Protein AF-A0A1S7UMM2-F1 (afdb_monomer)

Structure (mmCIF, N/CA/C/O backbone):
data_AF-A0A1S7UMM2-F1
#
_entry.id   AF-A0A1S7UMM2-F1
#
loop_
_atom_site.group_PDB
_atom_site.id
_atom_site.type_symbol
_atom_site.label_atom_id
_atom_site.label_alt_id
_atom_site.label_comp_id
_atom_site.label_asym_id
_atom_site.label_entity_id
_atom_site.label_seq_id
_atom_site.pdbx_PDB_ins_code
_atom_site.Cartn_x
_atom_site.Cartn_y
_atom_site.Cartn_z
_atom_site.occupancy
_atom_site.B_iso_or_equiv
_atom_site.auth_seq_id
_atom_site.auth_comp_id
_atom_site.auth_asym_id
_atom_site.auth_atom_id
_atom_site.pdbx_PDB_model_num
ATOM 1 N N . MET A 1 1 ? 24.041 11.720 -29.191 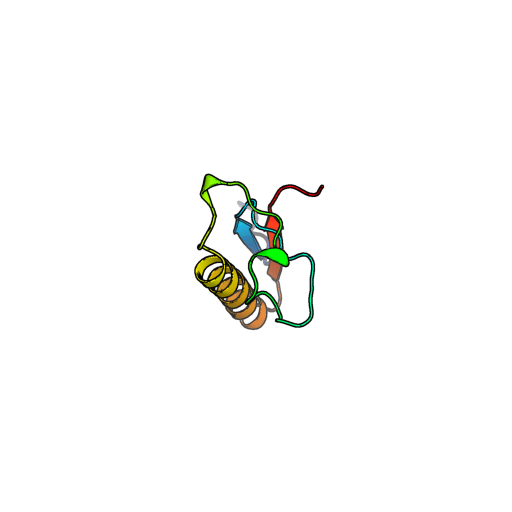1.00 54.91 1 MET A N 1
ATOM 2 C CA . MET A 1 1 ? 23.014 10.679 -28.976 1.00 54.91 1 MET A CA 1
ATOM 3 C C . MET A 1 1 ? 22.463 10.902 -27.579 1.00 54.91 1 MET A C 1
ATOM 5 O O . MET A 1 1 ? 23.294 11.115 -26.701 1.00 54.91 1 MET A O 1
ATOM 9 N N . PRO A 1 2 ? 21.139 10.979 -27.362 1.00 69.12 2 PRO A N 1
ATOM 10 C CA . PRO A 1 2 ? 20.617 11.019 -26.000 1.00 69.12 2 PRO A CA 1
ATOM 11 C C . PRO A 1 2 ? 21.017 9.724 -25.283 1.00 69.12 2 PRO A C 1
ATOM 13 O O . PRO A 1 2 ? 21.115 8.676 -25.922 1.00 69.12 2 PRO A O 1
ATOM 16 N N . ALA A 1 3 ? 21.317 9.817 -23.990 1.00 71.69 3 ALA A N 1
ATOM 17 C CA . ALA A 1 3 ? 21.539 8.634 -23.168 1.00 71.69 3 ALA A CA 1
ATOM 18 C C . ALA A 1 3 ? 20.250 7.799 -23.143 1.00 71.69 3 ALA A C 1
ATOM 20 O O . ALA A 1 3 ? 19.159 8.373 -23.080 1.00 71.69 3 ALA A O 1
ATOM 21 N N . GLU A 1 4 ? 20.371 6.472 -23.214 1.00 71.50 4 GLU A N 1
ATOM 22 C CA . GLU A 1 4 ? 19.224 5.603 -22.956 1.00 71.50 4 GLU A CA 1
ATOM 23 C C . GLU A 1 4 ? 18.696 5.855 -21.536 1.00 71.50 4 GLU A C 1
ATOM 25 O O . GLU A 1 4 ? 19.484 6.193 -20.641 1.00 71.50 4 GLU A O 1
ATOM 30 N N . PRO A 1 5 ? 17.373 5.742 -21.320 1.00 69.25 5 PRO A N 1
ATOM 31 C CA . PR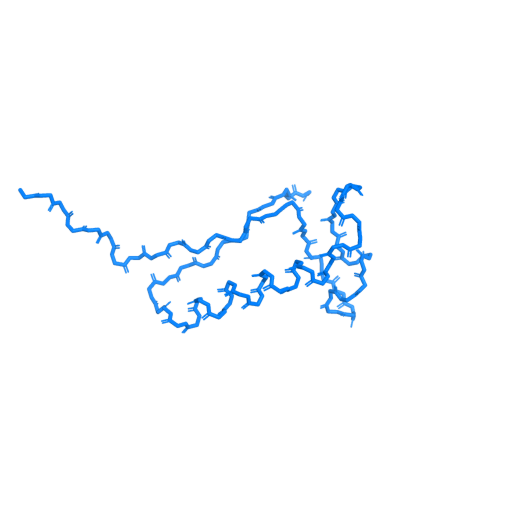O A 1 5 ? 16.814 5.843 -19.984 1.00 69.25 5 PRO A CA 1
ATOM 32 C C . PRO A 1 5 ? 17.504 4.832 -19.060 1.00 69.25 5 PRO A C 1
ATOM 34 O O . PRO A 1 5 ? 17.847 3.737 -19.509 1.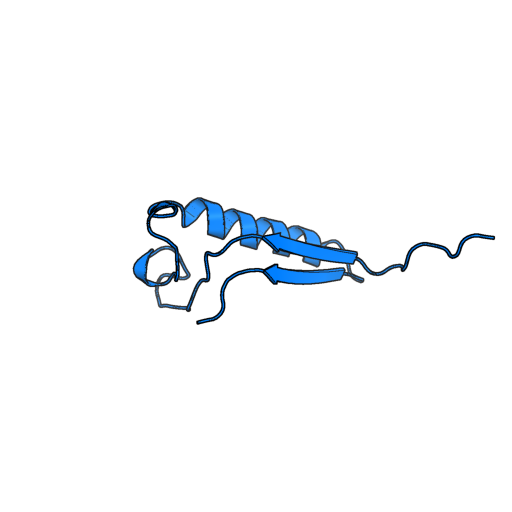00 69.25 5 PRO A O 1
ATOM 37 N N . PRO A 1 6 ? 17.716 5.171 -17.779 1.00 69.88 6 PRO A N 1
ATOM 38 C CA . PRO A 1 6 ? 18.221 4.206 -16.821 1.00 69.88 6 PRO A CA 1
ATOM 39 C C . PRO A 1 6 ? 17.311 2.980 -16.807 1.00 69.88 6 PRO A C 1
ATOM 41 O O . PRO A 1 6 ? 16.097 3.123 -16.695 1.00 69.88 6 PRO A O 1
ATOM 44 N N . ASP A 1 7 ? 17.906 1.792 -16.841 1.00 80.75 7 ASP A N 1
ATOM 45 C CA . ASP A 1 7 ? 17.200 0.504 -16.776 1.00 80.75 7 ASP A CA 1
ATOM 46 C C . ASP A 1 7 ? 16.662 0.203 -15.357 1.00 80.75 7 ASP A C 1
ATOM 48 O O . ASP A 1 7 ? 16.532 -0.950 -14.966 1.00 80.75 7 ASP A O 1
ATOM 52 N N . HIS A 1 8 ? 16.424 1.254 -14.558 1.00 90.25 8 HIS A N 1
ATOM 53 C CA . HIS A 1 8 ? 15.963 1.203 -13.174 1.00 90.25 8 HIS A CA 1
ATOM 54 C C . HIS A 1 8 ? 14.655 1.977 -13.022 1.00 90.25 8 HIS A C 1
ATOM 56 O O . HIS A 1 8 ? 14.602 3.178 -13.308 1.00 90.25 8 HIS A O 1
ATOM 62 N N . HIS A 1 9 ? 13.622 1.321 -12.497 1.00 93.56 9 HIS A N 1
ATOM 63 C CA . HIS A 1 9 ? 12.311 1.934 -12.301 1.00 93.56 9 HIS A CA 1
ATOM 64 C C . HIS A 1 9 ? 12.046 2.260 -10.829 1.00 93.56 9 HIS A C 1
ATOM 66 O O . HIS A 1 9 ? 12.306 1.465 -9.925 1.00 93.56 9 HIS A O 1
ATOM 72 N N . LEU A 1 10 ? 11.478 3.438 -10.582 1.00 94.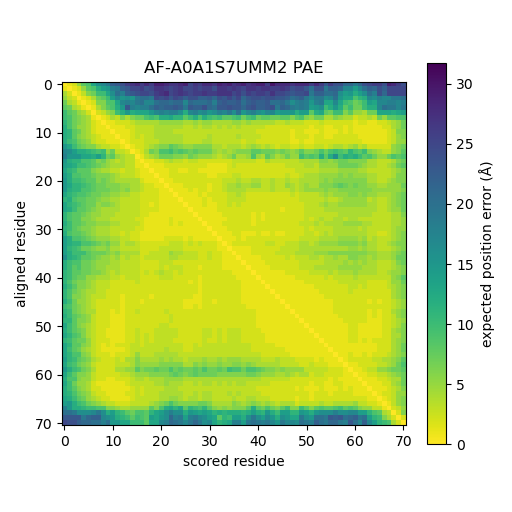56 10 LEU A N 1
ATOM 73 C CA . LEU A 1 10 ? 10.949 3.808 -9.273 1.00 94.56 10 LEU A CA 1
ATOM 74 C C . LEU A 1 10 ? 9.431 3.616 -9.274 1.00 94.56 10 LEU A C 1
ATOM 76 O O . LEU A 1 10 ? 8.715 4.291 -10.013 1.00 94.56 10 LEU A O 1
ATOM 80 N N . ILE A 1 11 ? 8.942 2.731 -8.411 1.00 95.31 11 ILE A N 1
ATOM 81 C CA . ILE A 1 11 ? 7.516 2.527 -8.157 1.00 95.31 11 ILE A CA 1
ATOM 82 C C . ILE A 1 11 ? 7.160 3.350 -6.923 1.00 95.31 11 ILE A C 1
ATOM 84 O O . ILE A 1 11 ? 7.699 3.108 -5.843 1.00 95.31 11 ILE A O 1
ATOM 88 N N . VAL A 1 12 ? 6.250 4.313 -7.061 1.00 94.31 12 VAL A N 1
ATOM 89 C CA . VAL A 1 12 ? 5.834 5.171 -5.944 1.00 94.31 12 VAL A CA 1
ATOM 90 C C . VAL A 1 12 ? 4.395 4.864 -5.558 1.00 94.31 12 VAL A C 1
ATOM 92 O O . VAL A 1 12 ? 3.479 5.034 -6.360 1.00 94.31 12 VAL A O 1
ATOM 95 N N . VAL A 1 13 ? 4.194 4.439 -4.311 1.00 92.94 13 VAL A N 1
ATOM 96 C CA . VAL A 1 13 ? 2.870 4.377 -3.685 1.00 92.94 13 VAL A CA 1
ATOM 97 C C . VAL A 1 13 ? 2.676 5.657 -2.877 1.00 92.94 13 VAL A C 1
ATOM 99 O O . VAL A 1 13 ? 3.246 5.825 -1.797 1.00 92.94 13 VAL A O 1
ATOM 102 N N . CYS A 1 14 ? 1.884 6.572 -3.431 1.00 88.06 14 CYS A N 1
ATOM 103 C CA . CYS A 1 14 ? 1.589 7.869 -2.831 1.00 88.06 14 CYS A CA 1
ATOM 104 C C . CYS A 1 14 ? 0.444 7.759 -1.819 1.00 88.06 14 CYS A C 1
ATOM 106 O O . CYS A 1 14 ? -0.644 7.344 -2.209 1.00 88.06 14 CYS A O 1
ATOM 108 N N . CYS A 1 15 ? 0.640 8.164 -0.558 1.00 83.25 15 CYS A N 1
ATOM 109 C CA . CYS A 1 15 ? -0.437 8.477 0.392 1.00 83.25 15 CYS A CA 1
ATOM 110 C C . CYS A 1 15 ? 0.139 8.978 1.727 1.00 83.25 15 CYS A C 1
ATOM 112 O O . CYS A 1 15 ? 1.183 8.513 2.162 1.00 83.25 15 CYS A O 1
ATOM 114 N N . HIS A 1 16 ? -0.584 9.827 2.459 1.00 80.25 16 HIS A N 1
ATOM 115 C CA . HIS A 1 16 ? -0.232 10.139 3.853 1.00 80.25 16 HIS A CA 1
ATOM 116 C C . HIS A 1 16 ? -0.520 8.988 4.832 1.00 80.25 16 HIS A C 1
ATOM 118 O O . HIS A 1 16 ? -0.079 9.056 5.974 1.00 80.25 16 HIS A O 1
ATOM 124 N N . ALA A 1 17 ? -1.232 7.946 4.389 1.00 87.94 17 ALA A N 1
ATOM 125 C CA . ALA A 1 17 ? -1.579 6.796 5.208 1.00 87.94 17 ALA A CA 1
ATOM 126 C C . ALA A 1 17 ? -0.381 5.868 5.423 1.00 87.94 17 ALA A C 1
ATOM 128 O O . ALA A 1 17 ? 0.180 5.343 4.459 1.00 87.94 17 ALA A O 1
ATOM 129 N N . ILE A 1 18 ? -0.026 5.626 6.683 1.00 89.38 18 ILE A N 1
ATOM 130 C CA . ILE A 1 18 ? 1.078 4.740 7.057 1.00 89.38 18 ILE A CA 1
ATOM 131 C C . ILE A 1 18 ? 0.562 3.659 7.989 1.00 89.38 18 ILE A C 1
ATOM 133 O O . ILE A 1 18 ? 0.081 3.953 9.079 1.00 89.38 18 ILE A O 1
ATOM 137 N N . TRP A 1 19 ? 0.716 2.401 7.585 1.00 91.06 19 TRP A N 1
ATOM 138 C CA . TRP A 1 19 ? 0.486 1.279 8.484 1.00 91.06 19 TRP A CA 1
ATOM 139 C C . TRP A 1 19 ? 1.638 1.178 9.488 1.00 91.06 19 TRP A C 1
ATOM 141 O O . TRP A 1 19 ? 2.797 1.023 9.104 1.00 91.06 19 TRP A O 1
ATOM 151 N N . GLN A 1 20 ? 1.317 1.265 10.775 1.00 91.25 20 GLN A N 1
ATOM 152 C CA . GLN A 1 20 ? 2.276 1.246 11.882 1.00 91.25 20 GLN A CA 1
ATOM 153 C C . GLN A 1 20 ? 2.557 -0.172 12.407 1.00 91.25 20 GLN A C 1
ATOM 155 O O . GLN A 1 20 ? 3.396 -0.355 13.290 1.00 91.25 20 GLN A O 1
ATOM 160 N N . GLY A 1 21 ? 1.897 -1.186 11.841 1.00 90.88 21 GLY A N 1
ATOM 161 C CA . GLY A 1 21 ? 1.970 -2.565 12.311 1.00 90.88 21 GLY A CA 1
ATOM 162 C C . GLY A 1 21 ? 0.877 -2.894 13.328 1.00 90.88 21 GLY A C 1
ATOM 163 O O . GLY A 1 21 ? 0.315 -2.020 13.980 1.00 90.88 21 GLY A O 1
ATOM 164 N N . GLY A 1 22 ? 0.577 -4.183 13.475 1.00 94.25 22 GLY A N 1
ATOM 165 C CA . GLY A 1 22 ? -0.381 -4.652 14.470 1.00 94.25 22 GLY A CA 1
ATOM 166 C C . GLY A 1 22 ? -0.929 -6.054 14.192 1.00 94.25 22 GLY A C 1
ATOM 167 O O . GLY A 1 22 ? -0.621 -6.667 13.160 1.00 94.25 22 GLY A O 1
ATO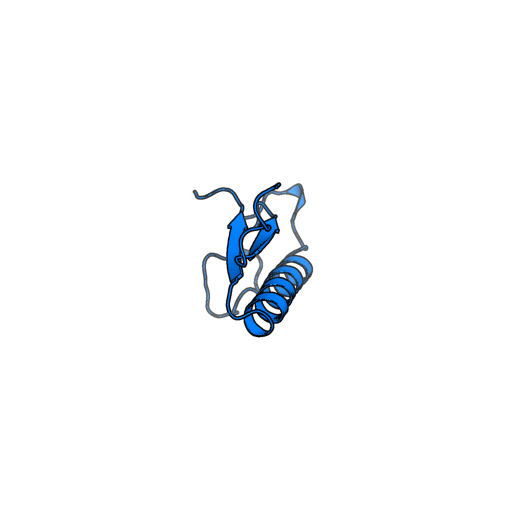M 168 N N . PRO A 1 23 ? -1.699 -6.611 15.142 1.00 96.25 23 PRO A N 1
ATOM 169 C CA . PRO A 1 23 ? -2.167 -7.995 15.096 1.00 96.25 23 PRO A CA 1
ATOM 170 C C . PRO A 1 23 ? -3.180 -8.259 13.975 1.00 96.25 23 PRO A C 1
ATOM 172 O O . PRO A 1 23 ? -3.311 -9.400 13.531 1.00 96.25 23 PRO A O 1
ATOM 175 N N . THR A 1 24 ? -3.876 -7.227 13.496 1.00 96.19 24 THR A N 1
ATOM 176 C CA . THR A 1 24 ? -4.881 -7.336 12.432 1.00 96.19 24 THR A CA 1
ATOM 177 C C . THR A 1 24 ? -4.300 -7.104 11.043 1.00 96.19 24 THR A C 1
ATOM 179 O O . THR A 1 24 ? -5.043 -7.157 10.072 1.00 96.19 24 THR A O 1
ATOM 182 N N . ARG A 1 25 ? -2.979 -6.918 10.908 1.00 93.12 25 ARG A N 1
ATOM 183 C CA . ARG A 1 25 ? -2.296 -6.813 9.605 1.00 93.12 25 ARG A CA 1
ATOM 184 C C . ARG A 1 25 ? -2.863 -5.701 8.712 1.00 93.12 25 ARG A C 1
ATOM 186 O O . ARG A 1 25 ? -2.983 -5.880 7.501 1.00 93.12 25 ARG A O 1
ATOM 193 N N . GLY A 1 26 ? -3.233 -4.580 9.321 1.00 93.19 26 GLY A N 1
ATOM 194 C CA . GLY A 1 26 ? -3.770 -3.401 8.654 1.00 93.19 26 GLY A CA 1
ATOM 195 C C . GLY A 1 26 ? -5.285 -3.410 8.458 1.00 93.19 26 GLY A C 1
ATOM 196 O O . GLY A 1 26 ? -5.808 -2.457 7.893 1.00 93.19 26 GLY A O 1
ATOM 197 N N . PHE A 1 27 ? -6.023 -4.430 8.907 1.00 94.62 27 PHE A N 1
ATOM 198 C CA . PHE A 1 27 ? -7.490 -4.414 8.795 1.00 94.62 27 PHE A CA 1
ATOM 199 C C . PHE A 1 27 ? -8.177 -3.539 9.856 1.00 94.62 27 PHE A C 1
ATOM 201 O O . PHE A 1 27 ? -9.294 -3.086 9.625 1.00 94.62 27 PHE A O 1
ATOM 208 N N . ASN A 1 28 ? -7.537 -3.297 11.002 1.00 95.88 28 ASN A N 1
ATOM 209 C CA . ASN A 1 28 ? -7.980 -2.302 11.976 1.00 95.88 28 ASN A CA 1
ATOM 210 C C . ASN A 1 28 ? -7.385 -0.932 11.622 1.00 95.88 28 ASN A C 1
ATOM 212 O O . ASN A 1 28 ? -6.170 -0.803 11.488 1.00 95.88 28 ASN A O 1
ATOM 216 N N . GLU A 1 29 ? -8.236 0.087 11.508 1.00 95.44 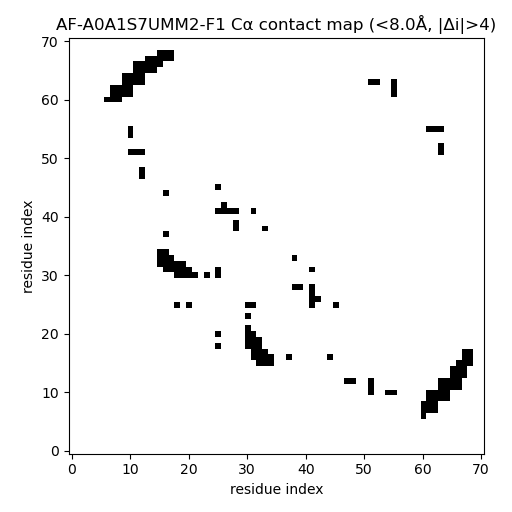29 GLU A N 1
ATOM 217 C CA . GLU A 1 29 ? -7.835 1.466 11.214 1.00 95.44 29 GLU A CA 1
ATOM 218 C C . GLU A 1 29 ? -6.957 2.090 12.297 1.00 95.44 29 GLU A C 1
ATOM 220 O O . GLU A 1 29 ? -6.085 2.891 11.982 1.00 95.44 29 GLU A O 1
ATOM 225 N N . GLU A 1 30 ? -7.077 1.632 13.542 1.00 95.31 30 GLU A N 1
ATOM 226 C CA . GLU A 1 30 ? -6.204 2.059 14.642 1.00 95.31 30 GLU A CA 1
ATOM 227 C C . GLU A 1 30 ? -4.730 1.661 14.438 1.00 95.31 30 GLU A C 1
ATOM 229 O O . GLU A 1 30 ? -3.852 2.189 15.113 1.00 95.31 30 GLU A O 1
ATOM 234 N N . GLU A 1 31 ? -4.433 0.739 13.514 1.00 95.50 31 GLU A N 1
ATOM 235 C CA . GLU A 1 31 ? -3.057 0.398 13.129 1.00 95.50 31 GLU A CA 1
ATOM 236 C C . GLU A 1 31 ? -2.467 1.370 12.096 1.00 95.50 31 GLU A C 1
ATOM 238 O O . GLU A 1 31 ? -1.336 1.169 11.644 1.00 95.50 31 GLU A O 1
ATOM 243 N N . TRP A 1 32 ? -3.217 2.388 11.666 1.00 92.94 32 TRP A N 1
ATOM 244 C CA . TRP A 1 32 ? -2.796 3.332 10.641 1.00 92.94 32 TRP A CA 1
ATOM 245 C C . TRP A 1 32 ? -2.692 4.750 11.188 1.00 92.94 32 TRP A C 1
ATOM 247 O O . TRP A 1 32 ? -3.586 5.261 11.855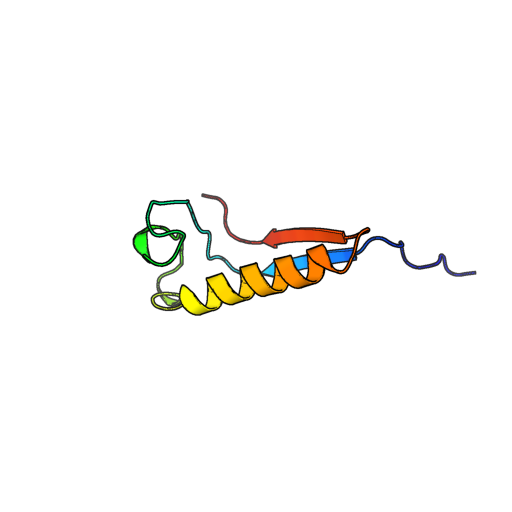 1.00 92.94 32 TRP A O 1
ATOM 257 N N . LEU A 1 33 ? -1.618 5.430 10.803 1.00 91.31 33 LEU A N 1
ATOM 258 C CA . LEU A 1 33 ? -1.538 6.878 10.868 1.00 91.31 33 LEU A CA 1
ATOM 259 C C . LEU A 1 33 ? -2.173 7.446 9.597 1.00 91.31 33 LEU A C 1
ATOM 261 O O . LEU A 1 33 ? -1.605 7.299 8.514 1.00 91.31 33 LEU A O 1
ATOM 265 N N . ILE A 1 34 ? -3.340 8.074 9.723 1.00 90.38 34 ILE A N 1
ATOM 266 C CA . ILE A 1 34 ? -4.084 8.699 8.621 1.00 90.38 34 ILE A CA 1
ATOM 267 C C . ILE A 1 34 ? -4.615 10.069 9.045 1.00 90.38 34 ILE A C 1
ATOM 269 O O . ILE A 1 34 ? -4.796 10.330 10.232 1.00 90.38 34 ILE A O 1
ATOM 273 N N . ALA A 1 35 ? -4.863 10.955 8.080 1.00 88.75 35 ALA A N 1
ATOM 274 C CA . ALA A 1 35 ? -5.567 12.206 8.347 1.00 88.75 35 ALA A CA 1
ATOM 275 C C . ALA A 1 35 ? -7.084 11.973 8.459 1.00 88.75 35 ALA A C 1
ATOM 277 O O . ALA A 1 35 ? -7.610 11.063 7.825 1.00 88.75 35 ALA A O 1
ATOM 278 N N . ASP A 1 36 ? -7.804 12.844 9.173 1.00 90.56 36 ASP A N 1
ATOM 279 C CA . ASP A 1 36 ? -9.250 12.689 9.425 1.00 90.56 36 ASP A CA 1
ATOM 280 C C . ASP A 1 36 ? -10.089 12.492 8.151 1.00 90.56 36 ASP A C 1
ATOM 282 O O . ASP A 1 36 ? -11.042 11.718 8.133 1.00 90.56 36 ASP A O 1
ATOM 286 N N . PHE A 1 37 ? -9.721 13.153 7.048 1.00 90.31 37 PHE A N 1
ATOM 287 C CA . PHE A 1 37 ? -10.433 13.031 5.769 1.00 90.31 37 PHE A CA 1
ATOM 288 C C . PHE A 1 37 ? -10.222 11.678 5.063 1.00 90.31 37 PHE A C 1
ATOM 290 O O . PHE A 1 37 ? -10.823 11.436 4.021 1.00 90.31 37 PHE A O 1
ATOM 297 N N . GLN A 1 38 ? -9.340 10.831 5.592 1.00 90.56 38 GLN A N 1
ATOM 298 C CA . GLN A 1 38 ? -8.986 9.514 5.063 1.00 90.56 38 GLN A CA 1
ATOM 299 C C . GLN A 1 38 ? -9.577 8.367 5.896 1.00 90.56 38 GLN A C 1
ATOM 301 O O . GLN A 1 38 ? -9.284 7.206 5.613 1.00 90.56 38 GLN A O 1
ATOM 306 N N . ALA A 1 39 ? -10.372 8.673 6.926 1.00 93.44 39 ALA A N 1
ATOM 307 C CA . ALA A 1 39 ? -11.031 7.666 7.751 1.00 93.44 39 ALA A CA 1
ATOM 308 C C . ALA A 1 39 ? -11.946 6.761 6.907 1.00 93.44 39 ALA A C 1
ATOM 310 O O . ALA A 1 39 ? -12.683 7.229 6.039 1.00 93.44 39 ALA A O 1
ATOM 311 N N . GLY A 1 40 ? -11.903 5.459 7.175 1.00 95.12 40 GLY A N 1
ATOM 312 C CA . GLY A 1 40 ? -12.609 4.408 6.445 1.00 95.12 40 GLY A CA 1
ATOM 313 C C . GLY A 1 40 ? -11.883 3.867 5.207 1.00 95.12 40 GLY A C 1
ATOM 314 O O . GLY A 1 40 ? -12.342 2.884 4.626 1.00 95.12 40 GLY A O 1
ATOM 315 N N . GLU A 1 41 ? -10.750 4.448 4.802 1.00 94.69 41 GLU A N 1
ATOM 316 C CA . GLU A 1 41 ? -10.085 4.125 3.527 1.00 94.69 41 GLU A CA 1
ATOM 317 C C . GLU A 1 41 ? -8.984 3.055 3.635 1.00 94.69 41 GLU A C 1
ATOM 319 O O . GLU A 1 41 ? -8.293 2.759 2.654 1.00 94.69 41 GLU A O 1
ATOM 324 N N . THR A 1 42 ? -8.816 2.410 4.794 1.00 94.38 42 THR A N 1
ATOM 325 C CA . THR A 1 42 ? -7.813 1.339 4.963 1.00 94.38 42 THR A CA 1
ATOM 326 C C . THR A 1 42 ? -7.899 0.206 3.935 1.00 94.38 42 THR A C 1
ATOM 328 O O . THR A 1 42 ? -6.834 -0.232 3.482 1.00 94.38 42 THR A O 1
ATOM 331 N N . PRO A 1 43 ? -9.082 -0.243 3.452 1.00 95.25 43 PRO A N 1
ATOM 332 C CA . PRO A 1 43 ? -9.137 -1.246 2.388 1.00 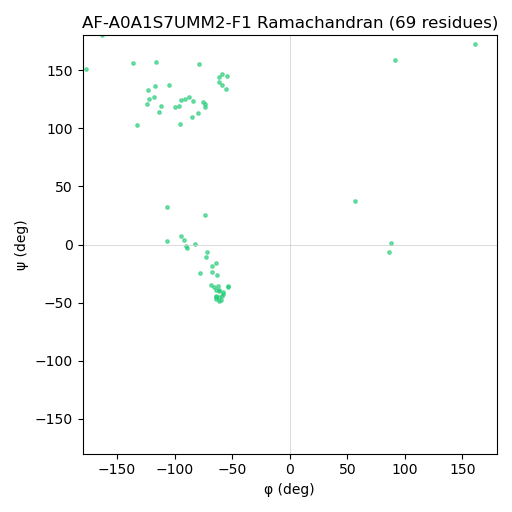95.25 43 PRO A CA 1
ATOM 333 C C . PRO A 1 43 ? -8.480 -0.754 1.091 1.00 95.25 43 PRO A C 1
ATOM 335 O O . PRO A 1 43 ? -7.759 -1.510 0.437 1.00 95.25 43 PRO A O 1
ATOM 338 N N . THR A 1 44 ? -8.672 0.522 0.750 1.00 94.69 44 THR A N 1
ATOM 339 C CA . THR A 1 44 ? -8.063 1.169 -0.419 1.00 94.69 44 THR A CA 1
ATOM 340 C C . THR A 1 44 ? -6.540 1.216 -0.277 1.00 94.69 44 THR A C 1
ATOM 342 O O . THR A 1 44 ? -5.814 0.848 -1.203 1.00 94.69 44 THR A O 1
ATOM 345 N N . PHE A 1 45 ? -6.029 1.592 0.900 1.00 93.56 45 PHE A N 1
ATOM 346 C CA . PHE A 1 45 ? -4.585 1.642 1.157 1.00 93.56 45 PHE A CA 1
ATOM 347 C C . PHE A 1 45 ? -3.925 0.263 1.085 1.00 93.56 45 PHE A C 1
ATOM 349 O O . PHE A 1 45 ? -2.850 0.127 0.498 1.00 93.56 45 PHE A O 1
ATOM 356 N N . ILE A 1 46 ? -4.587 -0.779 1.596 1.00 94.25 46 ILE A N 1
ATOM 357 C CA . ILE A 1 46 ? -4.125 -2.166 1.452 1.00 94.25 46 ILE A CA 1
ATOM 358 C C . ILE A 1 46 ? -4.007 -2.549 -0.029 1.00 94.25 46 ILE A C 1
ATOM 360 O O . ILE A 1 46 ? -3.011 -3.158 -0.431 1.00 94.25 46 ILE A O 1
ATOM 364 N N . GLU A 1 47 ? -4.990 -2.198 -0.862 1.00 95.81 47 GLU A N 1
ATOM 365 C CA . GLU A 1 47 ? -4.931 -2.506 -2.293 1.00 95.81 47 GLU A CA 1
ATOM 366 C C . GLU A 1 47 ? -3.838 -1.716 -3.026 1.00 95.81 47 GLU A C 1
ATOM 368 O O . GLU A 1 47 ? -3.174 -2.290 -3.893 1.00 95.81 47 GLU A O 1
ATOM 373 N N . HIS A 1 48 ? -3.553 -0.468 -2.638 1.00 94.62 48 HIS A N 1
ATOM 374 C CA . HIS A 1 48 ? -2.400 0.278 -3.160 1.00 94.62 48 HIS A CA 1
ATOM 375 C C . HIS A 1 48 ? -1.066 -0.409 -2.835 1.00 94.62 48 HIS A C 1
ATOM 377 O O . HIS A 1 48 ? -0.231 -0.582 -3.726 1.00 94.62 48 HIS A O 1
ATOM 383 N N . VAL A 1 49 ? -0.877 -0.866 -1.590 1.00 93.19 49 VAL A N 1
ATOM 384 C CA . VAL A 1 49 ? 0.322 -1.623 -1.184 1.00 93.19 49 VAL A CA 1
ATOM 385 C C . VAL A 1 49 ? 0.454 -2.902 -2.012 1.00 93.19 49 VAL A C 1
ATOM 387 O O . VAL A 1 49 ? 1.517 -3.179 -2.571 1.00 93.19 49 VAL A O 1
ATOM 390 N N . LYS A 1 50 ? -0.631 -3.676 -2.150 1.00 95.25 50 LYS A N 1
ATOM 391 C CA . LYS A 1 50 ? -0.633 -4.904 -2.960 1.00 95.25 50 LYS A CA 1
ATOM 392 C C . LYS A 1 50 ? -0.328 -4.622 -4.428 1.00 95.25 50 LYS A C 1
ATOM 394 O O . LYS A 1 50 ? 0.382 -5.407 -5.049 1.00 95.25 50 LYS A O 1
ATOM 399 N N . ALA A 1 51 ? -0.860 -3.541 -4.995 1.00 96.31 51 ALA A N 1
ATOM 400 C CA . ALA A 1 51 ? -0.569 -3.144 -6.367 1.00 96.31 51 ALA A CA 1
ATOM 401 C C . ALA A 1 51 ? 0.923 -2.834 -6.549 1.00 96.31 51 ALA A C 1
ATOM 403 O O . ALA A 1 51 ? 1.546 -3.418 -7.433 1.00 96.31 51 ALA A O 1
ATOM 404 N N . GLY A 1 52 ? 1.517 -2.023 -5.666 1.00 95.00 52 GLY A N 1
ATOM 405 C CA . GLY A 1 52 ? 2.953 -1.726 -5.694 1.00 95.00 52 GLY A CA 1
ATOM 406 C C . GLY A 1 52 ? 3.824 -2.981 -5.590 1.00 95.00 52 GLY A C 1
ATOM 407 O O . GLY A 1 52 ? 4.764 -3.145 -6.362 1.00 95.00 52 GLY A O 1
ATOM 408 N N . LEU A 1 53 ? 3.467 -3.918 -4.704 1.00 96.06 53 LEU A N 1
ATOM 409 C CA . LEU A 1 53 ? 4.177 -5.194 -4.558 1.00 96.06 53 LEU A CA 1
ATOM 410 C C . LEU A 1 53 ? 4.064 -6.100 -5.791 1.00 96.06 53 LEU A C 1
ATOM 412 O O . LEU A 1 53 ? 5.023 -6.794 -6.121 1.00 96.06 53 LEU A O 1
ATOM 416 N N . ARG A 1 54 ? 2.912 -6.114 -6.476 1.00 97.69 54 ARG A N 1
ATOM 417 C CA . ARG A 1 54 ? 2.751 -6.868 -7.732 1.00 97.69 54 ARG A CA 1
ATOM 418 C C . ARG A 1 54 ? 3.673 -6.312 -8.817 1.00 97.69 54 ARG A C 1
ATOM 420 O O . ARG A 1 54 ? 4.339 -7.102 -9.471 1.00 97.69 54 ARG A O 1
ATOM 427 N N . VAL A 1 55 ? 3.756 -4.985 -8.952 1.00 96.00 55 VAL A N 1
ATOM 428 C CA . VAL A 1 55 ? 4.664 -4.336 -9.916 1.00 96.00 55 VAL A CA 1
ATOM 429 C C . VAL A 1 55 ? 6.126 -4.622 -9.564 1.00 96.00 55 VAL A C 1
ATOM 431 O O . VAL A 1 55 ? 6.873 -5.058 -10.429 1.00 96.00 55 VAL A O 1
ATOM 434 N N . LEU A 1 56 ? 6.510 -4.474 -8.290 1.00 96.56 56 LEU A N 1
ATOM 435 C CA . LEU A 1 56 ? 7.872 -4.757 -7.815 1.00 96.56 56 LEU A CA 1
ATOM 436 C C . LEU A 1 56 ? 8.295 -6.205 -8.096 1.00 96.56 56 LEU A C 1
ATOM 438 O O . LEU A 1 56 ? 9.427 -6.463 -8.483 1.00 96.56 56 LEU A O 1
ATOM 442 N N . ARG A 1 57 ? 7.388 -7.169 -7.895 1.00 97.00 57 ARG A N 1
ATOM 443 C CA . ARG A 1 57 ? 7.658 -8.589 -8.164 1.00 97.00 57 ARG A CA 1
ATOM 444 C C . ARG A 1 57 ? 7.954 -8.850 -9.643 1.00 97.00 57 ARG A C 1
ATOM 446 O O . ARG A 1 57 ? 8.754 -9.732 -9.945 1.00 97.00 57 ARG A O 1
ATOM 453 N N . ASP A 1 58 ? 7.281 -8.131 -10.533 1.00 95.69 58 ASP A N 1
ATOM 454 C CA . ASP A 1 58 ? 7.335 -8.370 -11.975 1.00 95.69 58 ASP A CA 1
ATOM 455 C C . ASP A 1 58 ? 8.471 -7.575 -12.662 1.00 95.69 58 ASP A C 1
ATOM 457 O O . ASP A 1 58 ? 8.713 -7.772 -13.852 1.00 95.69 58 ASP A O 1
ATOM 461 N N . ASP A 1 59 ? 9.206 -6.737 -11.915 1.00 93.56 59 ASP A N 1
ATOM 462 C CA . ASP A 1 59 ? 10.339 -5.939 -12.398 1.00 93.56 59 ASP A CA 1
ATOM 463 C C . ASP A 1 59 ? 11.565 -6.043 -11.469 1.00 93.56 59 ASP A C 1
ATOM 465 O O . ASP A 1 59 ? 11.650 -5.397 -10.420 1.00 93.56 59 ASP A O 1
ATOM 469 N N . ALA A 1 60 ? 12.551 -6.839 -11.892 1.00 90.94 60 ALA A N 1
ATOM 470 C CA . ALA A 1 60 ? 13.771 -7.114 -11.132 1.00 90.94 60 ALA A CA 1
ATOM 471 C C . ALA A 1 60 ? 14.705 -5.900 -10.960 1.00 90.94 60 ALA A C 1
ATOM 473 O O . ALA A 1 60 ? 15.539 -5.918 -10.054 1.00 90.94 60 ALA A O 1
ATOM 474 N N . ASN A 1 61 ? 14.563 -4.857 -11.785 1.00 94.19 61 ASN A N 1
ATOM 475 C CA . ASN A 1 61 ? 15.373 -3.639 -11.712 1.00 94.19 61 ASN A CA 1
ATOM 476 C C . ASN A 1 61 ? 14.569 -2.464 -11.135 1.00 94.19 61 ASN A C 1
ATOM 478 O O . ASN A 1 61 ? 14.786 -1.305 -11.494 1.00 94.19 61 ASN A O 1
ATOM 482 N N . SER A 1 62 ? 13.628 -2.737 -10.232 1.00 95.44 62 SER A N 1
ATOM 483 C CA . SER A 1 62 ? 12.797 -1.699 -9.626 1.00 95.44 62 SER A CA 1
ATOM 484 C C . SER A 1 62 ? 12.991 -1.553 -8.120 1.00 95.44 62 SER A C 1
ATOM 486 O O . SER A 1 62 ? 13.425 -2.464 -7.413 1.00 95.44 62 SER A O 1
ATOM 488 N N . VAL A 1 63 ? 12.653 -0.365 -7.620 1.00 95.75 63 VAL A N 1
ATOM 489 C CA . VAL A 1 63 ? 12.553 -0.065 -6.189 1.00 95.75 63 VAL A CA 1
ATOM 490 C C . VAL A 1 63 ? 11.150 0.450 -5.895 1.00 95.75 63 VAL A C 1
ATOM 492 O O . VAL A 1 63 ? 10.645 1.332 -6.589 1.00 95.75 63 VAL A O 1
ATOM 495 N N . LEU A 1 64 ? 10.532 -0.080 -4.839 1.00 94.75 64 LEU A N 1
ATOM 496 C CA . LEU A 1 64 ? 9.254 0.396 -4.320 1.00 94.75 64 LEU A CA 1
ATOM 497 C C . LEU A 1 64 ? 9.481 1.399 -3.188 1.00 94.75 64 LEU A C 1
ATOM 499 O O . LEU A 1 64 ? 10.115 1.080 -2.183 1.00 94.75 64 LEU A O 1
ATOM 503 N N . MET A 1 65 ? 8.913 2.592 -3.337 1.00 92.69 65 MET A N 1
ATOM 504 C CA . MET A 1 65 ? 8.925 3.650 -2.336 1.00 92.69 65 MET A CA 1
ATOM 505 C C . MET A 1 65 ? 7.498 3.984 -1.903 1.00 92.69 65 MET A C 1
ATOM 507 O O . MET A 1 65 ? 6.638 4.304 -2.724 1.00 92.69 65 MET A O 1
ATOM 511 N N . PHE A 1 66 ? 7.261 3.955 -0.595 1.00 89.56 66 PHE A N 1
ATOM 512 C CA . PHE A 1 66 ? 6.054 4.510 0.010 1.00 89.56 66 PHE A CA 1
ATOM 513 C C . PHE A 1 66 ? 6.324 5.968 0.375 1.00 89.56 66 PHE A C 1
ATOM 515 O O . PHE A 1 66 ? 7.295 6.255 1.075 1.00 89.56 66 PHE A O 1
ATOM 522 N N . SER A 1 67 ? 5.494 6.892 -0.109 1.00 86.00 67 SER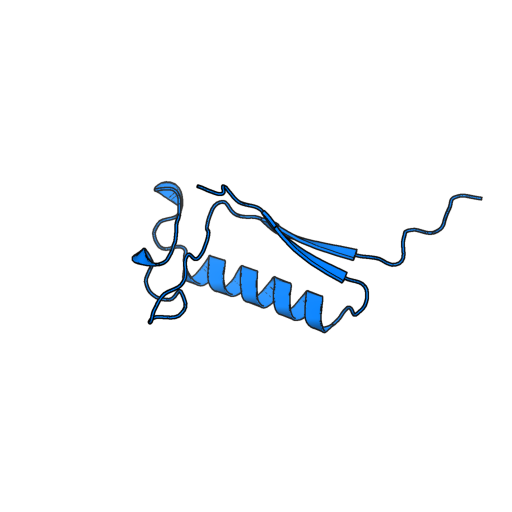 A N 1
ATOM 523 C CA . SER A 1 67 ? 5.637 8.321 0.183 1.00 86.00 67 SER A CA 1
ATOM 524 C C . SER A 1 67 ? 4.459 8.816 1.019 1.00 86.00 67 SER A C 1
ATOM 526 O O . SER A 1 67 ? 3.341 8.863 0.505 1.00 86.00 67 SER A O 1
ATOM 528 N N . GLY A 1 68 ? 4.736 9.222 2.259 1.00 79.19 68 GLY A N 1
ATOM 529 C CA . GLY A 1 68 ? 3.777 9.734 3.242 1.00 79.19 68 GLY A CA 1
ATOM 530 C C . GLY A 1 68 ? 4.484 10.483 4.377 1.00 79.19 68 GLY A C 1
ATOM 531 O O . GLY A 1 68 ? 5.710 10.610 4.363 1.00 79.19 68 GLY A O 1
ATOM 532 N N . VAL A 1 69 ? 3.728 11.006 5.349 1.00 68.44 69 VAL A N 1
ATOM 533 C CA . VAL A 1 69 ? 4.305 11.754 6.480 1.00 68.44 69 VAL A CA 1
ATOM 534 C C . VAL A 1 69 ? 4.871 10.790 7.527 1.00 68.44 69 VAL A C 1
ATOM 536 O O . VAL A 1 69 ? 4.122 10.063 8.162 1.00 68.44 69 VAL A O 1
ATOM 539 N N . SER A 1 70 ? 6.188 10.773 7.728 1.00 58.78 70 SER A N 1
ATOM 540 C CA . SER A 1 70 ? 6.777 10.133 8.913 1.00 58.78 70 SER A CA 1
ATOM 541 C C . SER A 1 70 ? 6.508 11.031 10.119 1.00 58.78 70 SER A C 1
ATOM 543 O O . SER A 1 70 ? 6.952 12.181 10.115 1.00 58.78 70 SER A O 1
ATOM 545 N N . ALA A 1 71 ? 5.781 10.527 11.116 1.00 56.72 71 ALA A N 1
ATOM 546 C CA . ALA A 1 71 ? 5.811 11.092 12.466 1.00 56.72 71 ALA A CA 1
ATOM 547 C C . ALA A 1 71 ? 7.106 10.686 13.184 1.00 56.72 71 ALA A C 1
ATOM 549 O O . ALA A 1 71 ? 7.654 9.614 12.829 1.00 56.72 71 ALA A O 1
#

Nearest PDB structures (foldseek):
  3cis-assembly4_G  TM=4.781E-01  e=8.069E+00  Mycobacterium tuberculosis

Solvent-accessible surface area (backbone atoms only — not comparable to full-atom values): 4548 Å² total; per-residue (Å²): 130,84,79,77,77,74,86,59,48,82,45,74,47,81,41,58,63,40,76,74,62,60,96,60,74,56,75,48,64,88,28,41,49,61,58,83,94,50,69,89,42,50,69,59,53,52,50,49,53,52,50,51,52,53,53,45,71,77,34,92,52,48,47,81,43,80,48,55,72,84,129

Mean predicted aligned error: 5.47 Å

Organism: Rosellinia necatrix (NCBI:txid77044)

InterPro domains:
  IPR055323 Uncharacterized protein C57A10.07/YOR238W [PTHR28110] (8-68)

Sequence (71 aa):
MPAEPPDHHLIVVCCHAIWQGGPTRGFNEEEWLIADFQAGETPTFIEHVKAGLRVLRDDANSVLMFSGVSA

Foldseek 3Di:
DDDDPPLAEEAELEDQKDQQDDDVGQPDCVRIDHDPVCPPVSVVSVVSVVVQVVVCVVRVRYDYDYDHDDD

Radius of gyration: 15.07 Å; Cα contacts (8 Å, |Δi|>4): 84; chains: 1; bounding box: 36×22×44 Å

pLDDT: mean 89.23, std 10.01, range [54.91, 97.69]

Secondary structure (DSSP, 8-state):
-PPPPPS-EEEEEE-S-EE---TTTT-SGGGEE--GGGTT-HHHHHHHHHHHHHHHHH-TTEEEEEES---